Protein AF-A0A645ERB4-F1 (afdb_monomer)

Radius of gyration: 16.45 Å; Cα contacts (8 Å, |Δi|>4): 64; chains: 1; bounding box: 56×18×34 Å

Nearest PDB structures (foldseek):
  3ip4-assembly1_B  TM=8.276E-01  e=5.409E-05  Staphylococcus aureus subsp. aureus Mu50

Secondary structure (DSSP, 8-state):
-------HHHHHTTS----B--HHHHHHHHHHHHHH-HHHHHHHHTT-HHHHHHHHHHHHHHTTT-B-HHHHHHHHHHHHHH-

pLDDT: mean 82.72, std 17.73, ran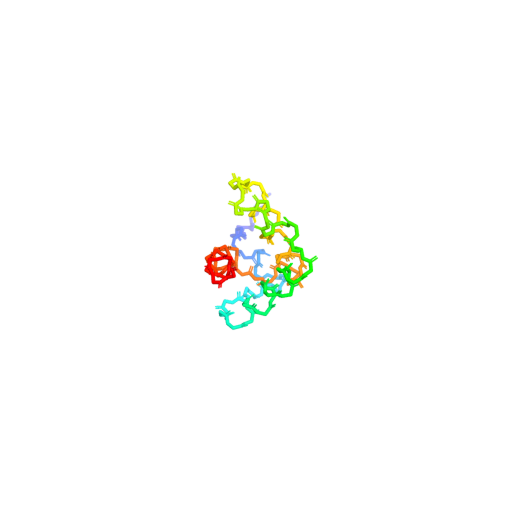ge [40.62, 96.5]

Structure (mmCIF, N/CA/C/O backbone):
data_AF-A0A645ERB4-F1
#
_entry.id   AF-A0A645ERB4-F1
#
loop_
_atom_site.group_PDB
_atom_site.id
_atom_site.type_symbol
_atom_site.label_atom_id
_atom_site.label_alt_id
_atom_site.label_comp_id
_atom_site.label_asym_id
_atom_site.label_entity_id
_atom_site.label_seq_id
_atom_site.pdbx_PDB_ins_code
_atom_site.Cartn_x
_atom_site.Cartn_y
_atom_site.Cartn_z
_atom_site.occupancy
_atom_site.B_iso_or_equiv
_atom_site.auth_seq_id
_atom_site.auth_comp_id
_atom_site.auth_asym_id
_atom_site.auth_atom_id
_atom_site.pdbx_PDB_model_num
ATOM 1 N N . MET A 1 1 ? 41.995 4.627 -16.387 1.00 40.62 1 MET A N 1
ATOM 2 C CA . MET A 1 1 ? 40.995 5.483 -17.057 1.00 40.62 1 MET A CA 1
ATOM 3 C C . MET A 1 1 ? 39.704 4.683 -17.157 1.00 40.62 1 MET A C 1
ATOM 5 O O . MET A 1 1 ? 39.623 3.801 -17.995 1.00 40.62 1 MET A O 1
ATOM 9 N N . LEU A 1 2 ? 38.766 4.891 -16.229 1.00 45.38 2 LEU A N 1
ATOM 10 C CA . LEU A 1 2 ? 37.424 4.296 -16.266 1.00 45.38 2 LEU A CA 1
ATOM 11 C C . LEU A 1 2 ? 36.489 5.368 -16.821 1.00 45.38 2 LEU A C 1
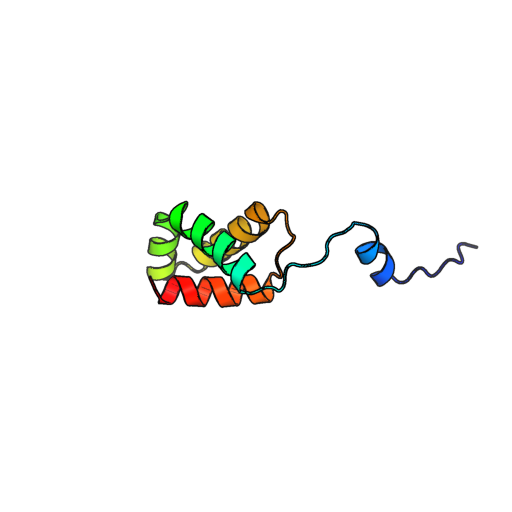ATOM 13 O O . LEU A 1 2 ? 35.977 6.206 -16.085 1.00 45.38 2 LEU A O 1
ATOM 17 N N . SER A 1 3 ? 36.381 5.396 -18.143 1.00 50.16 3 SER A N 1
ATOM 18 C CA . SER A 1 3 ? 35.601 6.375 -18.893 1.00 50.16 3 SER A CA 1
ATOM 19 C C . SER A 1 3 ? 34.389 5.687 -19.501 1.00 50.16 3 SER A C 1
ATOM 21 O O . SER A 1 3 ? 34.328 5.522 -20.707 1.00 50.16 3 SER A O 1
ATOM 23 N N . GLU A 1 4 ? 33.426 5.296 -18.671 1.00 51.06 4 GLU A N 1
ATOM 24 C CA . GLU A 1 4 ? 32.061 5.038 -19.132 1.00 51.06 4 GLU A CA 1
ATOM 25 C C . GLU A 1 4 ? 31.091 5.661 -18.133 1.00 51.06 4 GLU A C 1
ATOM 27 O O . GLU A 1 4 ? 30.699 5.072 -17.126 1.00 51.06 4 GLU A O 1
ATOM 32 N N . GLY A 1 5 ? 30.747 6.919 -18.410 1.00 51.66 5 GLY A N 1
ATOM 33 C CA . GLY A 1 5 ? 29.626 7.611 -17.795 1.00 51.66 5 GLY A CA 1
ATOM 34 C C . GLY A 1 5 ? 28.316 6.976 -18.251 1.00 51.66 5 GLY A C 1
ATOM 35 O O . GLY A 1 5 ? 27.648 7.493 -19.139 1.00 51.66 5 GLY A O 1
ATOM 36 N N . GLY A 1 6 ? 27.958 5.847 -17.646 1.00 46.53 6 GLY A N 1
ATOM 37 C CA . GLY A 1 6 ? 26.593 5.341 -17.656 1.00 46.53 6 GLY A CA 1
ATOM 38 C C . GLY A 1 6 ? 25.788 6.127 -16.630 1.00 46.53 6 GLY A C 1
ATOM 39 O O . GLY A 1 6 ? 26.058 6.054 -15.433 1.00 46.53 6 GLY A O 1
ATOM 40 N N . ASN A 1 7 ? 24.827 6.917 -17.093 1.00 50.41 7 ASN A N 1
ATOM 41 C CA . ASN A 1 7 ? 2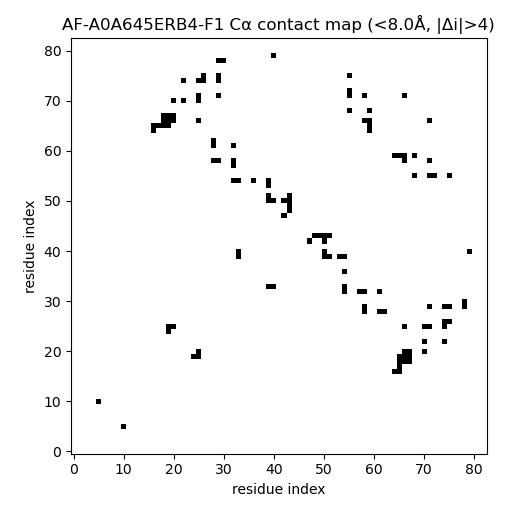3.903 7.652 -16.239 1.00 50.41 7 ASN A CA 1
ATOM 42 C C . ASN A 1 7 ? 23.245 6.656 -15.252 1.00 50.41 7 ASN A C 1
ATOM 44 O O . ASN A 1 7 ? 22.740 5.628 -15.707 1.00 50.41 7 ASN A O 1
ATOM 48 N N . PRO A 1 8 ? 23.192 6.904 -13.927 1.00 53.12 8 PRO A N 1
ATOM 49 C CA . PRO A 1 8 ? 22.541 5.994 -12.971 1.00 53.12 8 PRO A CA 1
ATOM 50 C C . PRO A 1 8 ? 21.076 5.682 -13.322 1.00 53.12 8 PRO A C 1
ATOM 52 O O . PRO A 1 8 ? 20.528 4.669 -12.894 1.00 53.12 8 PRO A O 1
ATOM 55 N N . LYS A 1 9 ? 20.452 6.540 -14.141 1.00 49.16 9 LYS A N 1
ATOM 56 C CA . LYS A 1 9 ? 19.113 6.338 -14.703 1.00 49.16 9 LYS A CA 1
ATOM 57 C C . LYS A 1 9 ? 19.009 5.132 -15.648 1.00 49.16 9 LYS A C 1
ATOM 59 O O . LYS A 1 9 ? 17.941 4.535 -15.717 1.00 49.16 9 LYS A O 1
ATOM 64 N N . ASP A 1 10 ? 20.090 4.724 -16.312 1.00 47.81 10 ASP A N 1
ATOM 65 C CA . ASP A 1 10 ? 20.052 3.669 -17.338 1.00 47.81 10 ASP A CA 1
ATOM 66 C C . ASP A 1 10 ? 20.174 2.246 -16.768 1.00 47.81 10 ASP A C 1
ATOM 68 O O . ASP A 1 10 ? 19.806 1.274 -17.432 1.00 47.81 10 ASP A O 1
ATOM 72 N N . ILE A 1 11 ? 20.628 2.096 -15.518 1.00 50.78 11 ILE A N 1
ATOM 73 C CA . ILE A 1 11 ? 20.709 0.7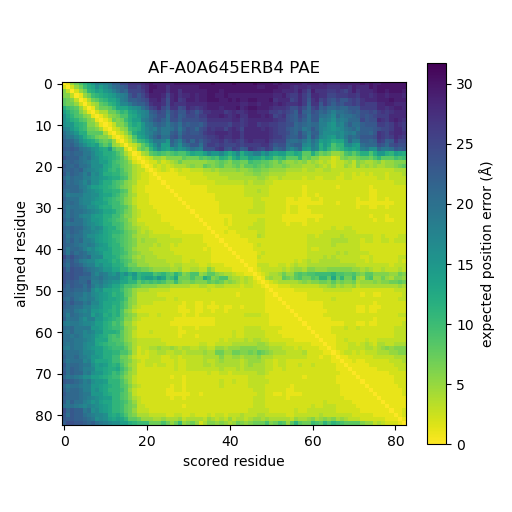86 -14.846 1.00 50.78 11 ILE A CA 1
ATOM 74 C C . ILE A 1 11 ? 19.338 0.361 -14.290 1.00 50.78 11 ILE A C 1
ATOM 76 O O . ILE A 1 11 ? 19.045 -0.832 -14.232 1.00 50.78 11 ILE A O 1
ATOM 80 N N . ALA A 1 12 ? 18.450 1.311 -13.978 1.00 52.09 12 ALA A N 1
ATOM 81 C CA . ALA A 1 12 ? 17.083 1.011 -13.541 1.00 52.09 12 ALA A CA 1
ATOM 82 C C . ALA A 1 12 ? 16.199 0.456 -14.678 1.00 52.09 12 ALA A C 1
ATOM 84 O O . ALA A 1 12 ? 15.336 -0.385 -14.435 1.00 52.09 12 ALA A O 1
ATOM 85 N N . SER A 1 13 ? 16.453 0.856 -15.929 1.00 47.94 13 SER A N 1
ATOM 86 C CA . SER A 1 13 ? 15.669 0.420 -17.097 1.00 47.94 13 SER A CA 1
ATOM 87 C C . SER A 1 13 ? 16.016 -0.984 -17.613 1.00 47.94 13 SER A C 1
ATOM 89 O O . SER A 1 13 ? 15.277 -1.528 -18.430 1.00 47.94 13 SER A O 1
ATOM 91 N N . LYS A 1 14 ? 17.114 -1.607 -17.157 1.00 44.81 14 LYS A N 1
ATOM 92 C CA . LYS A 1 14 ? 17.584 -2.909 -17.678 1.00 44.81 14 LYS A CA 1
ATOM 93 C C . LYS A 1 14 ? 17.067 -4.142 -16.927 1.00 44.81 14 LYS A C 1
ATOM 95 O O . LYS A 1 14 ? 17.298 -5.257 -17.382 1.00 44.81 14 LYS A O 1
ATOM 100 N N . LEU A 1 15 ? 16.323 -3.963 -15.833 1.00 49.16 15 LEU A N 1
ATOM 101 C CA . LEU A 1 15 ? 15.716 -5.051 -15.053 1.00 49.16 15 LEU A CA 1
ATOM 102 C C . LEU A 1 15 ? 14.177 -5.053 -15.133 1.00 49.16 15 LEU A C 1
ATOM 104 O O . LEU A 1 15 ? 13.523 -5.324 -14.148 1.00 49.16 15 LEU A O 1
ATOM 108 N N . GLY A 1 16 ? 13.560 -4.751 -16.279 1.00 47.34 16 GLY A N 1
AT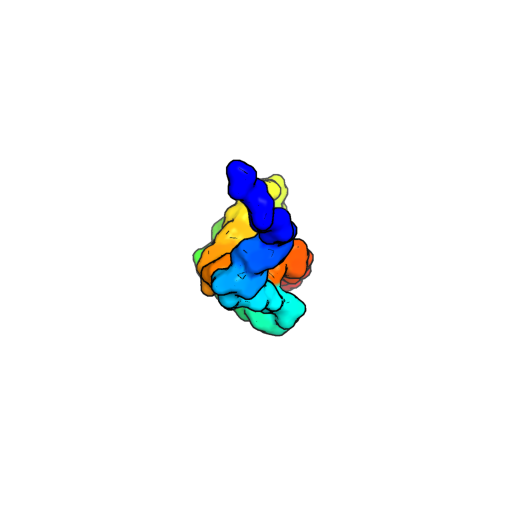OM 109 C CA . GLY A 1 16 ? 12.178 -5.185 -16.571 1.00 47.34 16 GLY A CA 1
ATOM 110 C C . GLY A 1 16 ? 11.036 -4.742 -15.630 1.00 47.34 16 GLY A C 1
ATOM 111 O O . GLY A 1 16 ? 9.957 -5.328 -15.695 1.00 47.34 16 GLY A O 1
ATOM 112 N N . TYR A 1 17 ? 11.215 -3.732 -14.776 1.00 55.41 17 TYR A N 1
ATOM 113 C CA . TYR A 1 17 ? 10.152 -3.227 -13.898 1.00 55.41 17 TYR A CA 1
ATOM 114 C C . TYR A 1 17 ? 9.442 -2.040 -14.550 1.00 55.41 17 TYR A C 1
ATOM 116 O O . TYR A 1 17 ? 9.643 -0.887 -14.173 1.00 55.41 17 TYR A O 1
ATOM 124 N N . ALA A 1 18 ? 8.604 -2.312 -15.551 1.00 67.44 18 ALA A N 1
ATOM 125 C CA . ALA A 1 18 ? 7.586 -1.338 -15.923 1.00 67.44 18 ALA A CA 1
ATOM 126 C C . ALA A 1 18 ? 6.639 -1.192 -14.723 1.00 67.44 18 ALA A C 1
ATOM 128 O O . ALA A 1 18 ? 6.037 -2.178 -14.292 1.00 67.44 18 ALA A O 1
ATOM 129 N N . LEU A 1 19 ? 6.556 0.011 -14.148 1.00 77.69 19 LEU A N 1
ATOM 130 C CA . LEU A 1 19 ? 5.619 0.259 -13.061 1.00 77.69 19 LEU A CA 1
ATOM 131 C C . LEU A 1 19 ? 4.186 0.161 -13.603 1.00 77.69 19 LEU A C 1
ATOM 133 O O . LEU A 1 19 ? 3.834 0.827 -14.578 1.00 77.69 19 LEU A O 1
ATOM 137 N N . ILE A 1 20 ? 3.358 -0.645 -12.950 1.00 83.94 20 ILE A N 1
ATOM 138 C CA . ILE A 1 20 ? 1.909 -0.641 -13.078 1.00 83.94 20 ILE A CA 1
ATOM 139 C C . ILE A 1 20 ? 1.435 0.716 -12.559 1.00 83.94 20 ILE A C 1
ATOM 141 O O . ILE A 1 20 ? 1.587 1.044 -11.378 1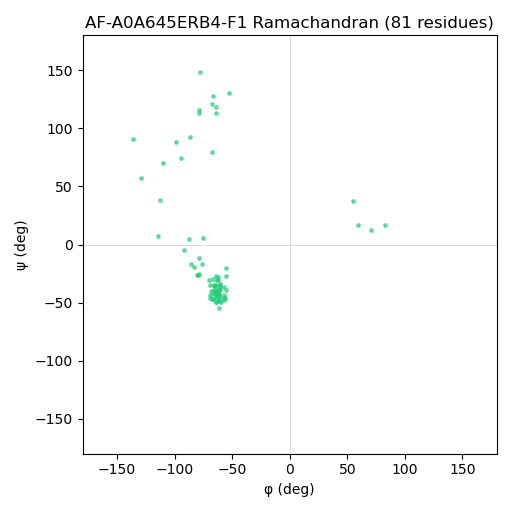.00 83.94 20 ILE A O 1
ATOM 145 N N . ASN A 1 21 ? 0.899 1.507 -13.485 1.00 84.44 21 ASN A N 1
ATOM 146 C CA . ASN A 1 21 ? 0.262 2.797 -13.226 1.00 84.44 21 ASN A CA 1
ATOM 147 C C . ASN A 1 21 ? -1.240 2.756 -13.544 1.00 84.44 21 ASN A C 1
ATOM 149 O O . ASN A 1 21 ? -1.884 3.797 -13.558 1.00 84.44 21 ASN A O 1
ATOM 153 N N . ASP A 1 22 ? -1.780 1.574 -13.848 1.00 89.31 22 ASP A N 1
ATOM 154 C CA . ASP A 1 22 ? -3.207 1.394 -14.070 1.00 89.31 22 ASP A CA 1
ATOM 155 C C . ASP A 1 22 ? -3.926 1.323 -12.718 1.00 89.31 22 ASP A C 1
ATOM 157 O O . ASP A 1 22 ? -3.692 0.409 -11.920 1.00 89.31 22 ASP A O 1
ATOM 161 N N . ASP A 1 23 ? -4.793 2.303 -12.459 1.00 91.62 23 ASP A N 1
ATOM 162 C CA . ASP A 1 23 ? -5.564 2.392 -11.219 1.00 91.62 23 ASP A CA 1
ATOM 163 C C . ASP A 1 23 ? -6.369 1.110 -10.965 1.00 91.62 23 ASP A C 1
ATOM 165 O O . ASP A 1 23 ? -6.429 0.639 -9.832 1.00 91.62 23 ASP A O 1
ATOM 169 N N . SER A 1 24 ? -6.949 0.498 -12.003 1.00 92.50 24 SER A N 1
ATOM 170 C CA . SER A 1 24 ? -7.793 -0.692 -11.857 1.00 92.50 24 SER A CA 1
ATOM 171 C C . SER A 1 24 ? -6.997 -1.931 -11.446 1.00 92.50 24 SER A C 1
ATOM 173 O O . SER A 1 24 ? -7.483 -2.742 -10.655 1.00 92.50 24 SER A O 1
ATOM 175 N N . GLU A 1 25 ? -5.759 -2.075 -11.924 1.00 92.38 25 GLU A N 1
ATOM 176 C CA . GLU A 1 25 ? -4.856 -3.131 -11.464 1.00 92.38 25 GLU A CA 1
ATOM 177 C C . GLU A 1 25 ? -4.402 -2.897 -10.024 1.00 92.38 25 GLU A C 1
ATOM 179 O O . GLU A 1 25 ? -4.421 -3.824 -9.213 1.00 92.38 25 GLU A O 1
ATOM 184 N N . ILE A 1 26 ? -4.055 -1.658 -9.672 1.00 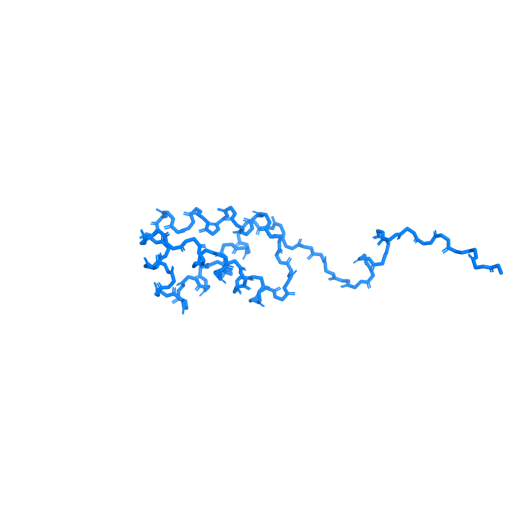93.00 26 ILE A N 1
ATOM 185 C CA . ILE A 1 26 ? -3.630 -1.316 -8.310 1.00 93.00 26 I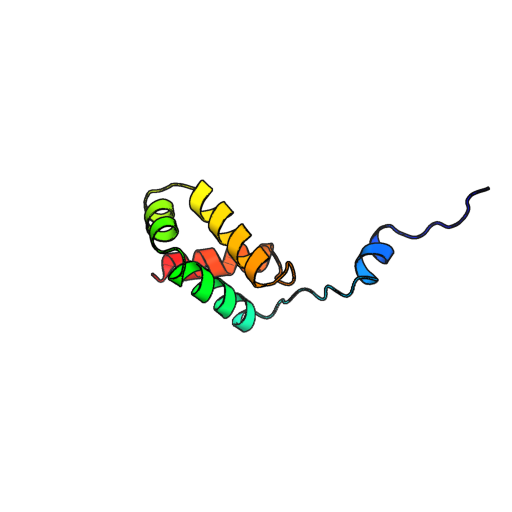LE A CA 1
ATOM 186 C C . ILE A 1 26 ? -4.778 -1.534 -7.318 1.00 93.00 26 ILE A C 1
ATOM 188 O O . ILE A 1 26 ? -4.558 -2.115 -6.256 1.00 93.00 26 ILE A O 1
ATOM 192 N N . VAL A 1 27 ? -6.010 -1.156 -7.678 1.00 95.06 27 VAL A N 1
ATOM 193 C CA . VAL A 1 27 ? -7.222 -1.392 -6.875 1.00 95.06 27 VAL A CA 1
ATOM 194 C C . VAL A 1 27 ? -7.421 -2.881 -6.576 1.00 95.06 27 VAL A C 1
ATOM 196 O O . VAL A 1 27 ? -7.845 -3.219 -5.472 1.00 95.06 27 VAL A O 1
ATOM 199 N N . LYS A 1 28 ? -7.095 -3.789 -7.506 1.00 95.75 28 LYS A N 1
ATOM 200 C CA . LYS A 1 28 ? -7.197 -5.240 -7.256 1.00 95.75 28 LYS A CA 1
ATOM 201 C C . LYS A 1 28 ? -6.238 -5.685 -6.155 1.00 95.75 28 LYS A C 1
ATOM 203 O O . LYS A 1 28 ? -6.684 -6.311 -5.198 1.00 95.75 28 LYS A O 1
ATOM 208 N N . PHE A 1 29 ? -4.962 -5.303 -6.245 1.00 95.62 29 PHE A N 1
ATOM 209 C CA . PHE A 1 29 ? -3.974 -5.627 -5.208 1.00 95.62 29 PHE A CA 1
ATOM 210 C C . PHE A 1 29 ? -4.316 -4.981 -3.862 1.00 95.62 29 PHE A C 1
ATOM 212 O O . PHE A 1 29 ? -4.151 -5.600 -2.813 1.00 95.62 29 PHE A O 1
ATOM 219 N N . VAL A 1 30 ? -4.808 -3.739 -3.880 1.00 96.00 30 VAL A N 1
ATOM 220 C CA . VAL A 1 30 ? -5.274 -3.035 -2.679 1.00 96.00 30 VAL A CA 1
ATOM 221 C C . VAL A 1 30 ? -6.416 -3.801 -2.021 1.00 96.00 30 VAL A C 1
ATOM 223 O O . VAL A 1 30 ? -6.344 -4.070 -0.826 1.00 96.00 30 VAL A O 1
ATOM 226 N N . ASN A 1 31 ? -7.439 -4.196 -2.780 1.00 96.06 31 ASN A N 1
ATOM 227 C CA . ASN A 1 31 ? -8.573 -4.939 -2.235 1.00 96.06 31 ASN A CA 1
ATOM 228 C C . ASN A 1 31 ? -8.167 -6.305 -1.686 1.00 96.06 31 ASN A C 1
ATOM 230 O O . ASN A 1 31 ? -8.554 -6.629 -0.569 1.00 96.06 31 ASN A O 1
ATOM 234 N N . GLU A 1 32 ? -7.323 -7.048 -2.403 1.00 95.75 32 GLU A N 1
ATOM 235 C CA . GLU A 1 32 ? -6.786 -8.327 -1.928 1.00 95.75 32 GLU A CA 1
ATOM 236 C C . GLU A 1 32 ? -6.062 -8.170 -0.582 1.00 95.75 32 GLU A C 1
ATOM 238 O O . GLU A 1 32 ? -6.304 -8.921 0.363 1.00 95.75 32 GLU A O 1
ATOM 243 N N . VAL A 1 33 ? -5.213 -7.146 -0.458 1.00 96.50 33 VAL A N 1
ATOM 244 C CA . VAL A 1 33 ? -4.491 -6.862 0.787 1.00 96.50 33 VAL A CA 1
ATOM 245 C C . VAL A 1 33 ? -5.438 -6.431 1.903 1.00 96.50 33 VAL A C 1
ATOM 247 O O . VAL A 1 33 ? -5.266 -6.875 3.037 1.00 96.50 33 VAL A O 1
ATOM 250 N N . LEU A 1 34 ? -6.427 -5.584 1.621 1.00 95.31 34 LEU A N 1
ATOM 251 C CA . LEU A 1 34 ? -7.406 -5.148 2.617 1.00 95.31 34 LEU A CA 1
ATOM 252 C C . LEU A 1 34 ? -8.252 -6.324 3.124 1.00 95.31 34 LEU A C 1
ATOM 254 O O . LEU A 1 34 ? -8.429 -6.465 4.334 1.00 95.31 34 LEU A O 1
ATOM 258 N N . ASP A 1 35 ? -8.705 -7.198 2.226 1.00 95.75 35 ASP A N 1
ATOM 259 C CA . ASP A 1 35 ? -9.487 -8.391 2.565 1.00 95.75 35 ASP A CA 1
ATOM 260 C C . ASP A 1 35 ? -8.665 -9.401 3.380 1.00 95.75 35 ASP A C 1
ATOM 262 O O . ASP A 1 35 ? -9.181 -10.014 4.315 1.00 95.75 35 ASP A O 1
ATOM 266 N N . ALA A 1 36 ? -7.365 -9.523 3.094 1.00 96.00 36 ALA A N 1
ATOM 267 C CA . ALA A 1 36 ? -6.449 -10.372 3.852 1.00 96.00 36 ALA A CA 1
ATOM 268 C C . ALA A 1 36 ? -6.018 -9.775 5.209 1.00 96.00 36 ALA A C 1
ATOM 270 O O . ALA A 1 36 ? -5.506 -10.504 6.059 1.00 96.00 36 ALA A O 1
ATOM 271 N N . ASN A 1 37 ? -6.198 -8.466 5.433 1.00 95.19 37 ASN A N 1
ATOM 272 C CA . ASN A 1 37 ? -5.702 -7.758 6.622 1.00 95.19 37 ASN A CA 1
ATOM 273 C C . ASN A 1 37 ? -6.792 -6.917 7.322 1.00 95.19 37 ASN A C 1
ATOM 275 O O . ASN A 1 37 ? -6.592 -5.719 7.559 1.00 95.19 37 ASN A O 1
ATOM 279 N N . PRO A 1 38 ? -7.925 -7.514 7.743 1.00 94.00 38 PRO A N 1
ATOM 280 C CA . PRO A 1 38 ? -9.029 -6.769 8.355 1.00 94.00 38 PRO A CA 1
ATOM 281 C C . PRO A 1 38 ? -8.616 -6.041 9.644 1.00 94.00 38 PRO A C 1
ATOM 283 O O . PRO A 1 38 ? -9.066 -4.926 9.903 1.00 94.00 38 PRO A O 1
ATOM 286 N N . GLN A 1 39 ? -7.701 -6.619 10.431 1.00 92.88 39 GLN A N 1
ATOM 287 C CA . GLN A 1 39 ? -7.208 -5.990 11.659 1.00 92.88 39 GLN A CA 1
ATOM 288 C C . GLN A 1 39 ? -6.430 -4.696 11.381 1.00 92.88 39 GLN A C 1
ATOM 290 O O . GLN A 1 39 ? -6.557 -3.728 12.129 1.00 92.88 39 GLN A O 1
ATOM 295 N N . SER A 1 40 ? -5.670 -4.640 10.284 1.00 93.06 40 SER A N 1
ATOM 296 C CA . SER A 1 40 ? -4.931 -3.438 9.887 1.00 93.06 40 SER A CA 1
ATOM 297 C C . SER A 1 40 ? -5.865 -2.295 9.482 1.00 93.06 40 SER A C 1
ATOM 299 O O . SER A 1 40 ? -5.534 -1.134 9.709 1.00 93.06 40 SER A O 1
ATOM 301 N N . ILE A 1 41 ? -7.052 -2.606 8.949 1.00 92.81 41 ILE A N 1
ATOM 302 C CA . ILE A 1 41 ? -8.095 -1.609 8.662 1.00 92.81 41 ILE A CA 1
ATOM 303 C C . ILE A 1 41 ? -8.624 -1.008 9.966 1.00 92.81 41 ILE A C 1
ATOM 305 O O . ILE A 1 41 ? -8.722 0.213 10.091 1.00 92.81 41 ILE A O 1
ATOM 309 N N . VAL A 1 42 ? -8.937 -1.854 10.953 1.00 92.81 42 VAL A N 1
ATOM 310 C CA . VAL A 1 42 ? -9.400 -1.409 12.279 1.00 92.81 42 VAL A CA 1
ATOM 311 C C . VAL A 1 42 ? -8.336 -0.552 12.961 1.00 92.81 42 VAL A C 1
ATOM 313 O O . VAL A 1 42 ? -8.640 0.524 13.470 1.00 92.81 42 VAL A O 1
ATOM 316 N N . ASP A 1 43 ? -7.080 -0.991 12.922 1.00 92.19 43 ASP A N 1
ATOM 317 C CA . ASP A 1 43 ? -5.949 -0.261 13.487 1.00 92.19 43 ASP A CA 1
ATOM 318 C C . ASP A 1 43 ? -5.746 1.105 12.820 1.00 92.19 43 ASP A C 1
ATOM 320 O O . ASP A 1 43 ? -5.538 2.101 13.516 1.00 92.19 43 ASP A O 1
ATOM 324 N N . PHE A 1 44 ? -5.860 1.174 11.491 1.00 92.00 44 PHE A N 1
ATOM 325 C CA . PHE A 1 44 ? -5.813 2.432 10.749 1.00 92.00 44 PHE A CA 1
ATOM 326 C C . PHE A 1 44 ? -6.949 3.377 11.166 1.00 92.00 44 PHE A C 1
ATOM 328 O O . PHE A 1 44 ? -6.692 4.534 11.496 1.00 92.00 44 PHE A O 1
ATOM 335 N N . LYS A 1 45 ? -8.191 2.877 11.240 1.00 88.00 45 LYS A N 1
ATOM 336 C CA . LYS A 1 45 ? -9.353 3.653 11.714 1.00 88.00 45 LYS A CA 1
ATOM 337 C C . LYS A 1 45 ? -9.205 4.103 13.172 1.00 88.00 45 LYS A C 1
ATOM 339 O O . LYS A 1 45 ? -9.724 5.150 13.541 1.00 88.00 45 LYS A O 1
ATOM 344 N N . GLY A 1 46 ? -8.460 3.351 13.982 1.00 89.81 46 GLY A N 1
ATOM 345 C CA . GLY A 1 46 ? -8.072 3.715 15.346 1.00 89.81 46 GLY A CA 1
ATOM 346 C C . GLY A 1 46 ? -6.956 4.764 15.441 1.00 89.81 46 GLY A C 1
ATOM 347 O O . GLY A 1 46 ? -6.486 5.030 16.546 1.00 89.81 46 GLY A O 1
ATOM 348 N N . GLY A 1 47 ? -6.503 5.337 14.319 1.00 86.12 47 GLY A N 1
ATOM 349 C CA . GLY A 1 47 ? -5.465 6.370 14.276 1.00 86.12 47 GLY A CA 1
ATOM 350 C C . GLY A 1 47 ? -4.034 5.830 14.327 1.00 86.12 47 GLY A C 1
ATOM 351 O O . GLY A 1 47 ? -3.104 6.571 14.639 1.00 86.12 47 GLY A O 1
ATOM 352 N N . LYS A 1 48 ? -3.820 4.533 14.059 1.00 85.88 48 LYS A N 1
ATOM 353 C CA . LYS A 1 48 ? -2.468 3.961 14.001 1.00 85.88 48 LYS A CA 1
ATOM 354 C C . LYS A 1 48 ? -1.884 4.130 12.600 1.00 85.88 48 LYS A C 1
ATOM 356 O O . LYS A 1 48 ? -1.987 3.232 11.766 1.00 85.88 48 LYS A O 1
ATOM 361 N N . ASP A 1 49 ? -1.156 5.220 12.382 1.00 83.06 49 ASP A N 1
ATOM 362 C CA . ASP A 1 49 ? -0.490 5.520 11.100 1.00 83.06 49 ASP A CA 1
ATOM 363 C C . ASP A 1 49 ? 0.448 4.401 10.610 1.00 83.06 49 ASP A C 1
ATOM 365 O O . ASP A 1 49 ? 0.626 4.193 9.409 1.00 83.06 49 ASP A O 1
ATOM 369 N N . ARG A 1 50 ? 1.008 3.602 11.530 1.00 89.50 50 ARG A N 1
ATOM 370 C CA . ARG A 1 50 ? 1.845 2.440 11.178 1.00 89.50 50 ARG A CA 1
ATOM 371 C C . ARG A 1 50 ? 1.086 1.372 10.387 1.00 89.50 50 ARG A C 1
ATOM 373 O O . ARG A 1 50 ? 1.698 0.689 9.569 1.00 89.50 50 ARG A O 1
ATOM 380 N N . ALA A 1 51 ? -0.222 1.228 10.613 1.00 92.56 51 ALA A N 1
ATOM 381 C CA . ALA A 1 51 ? -1.044 0.262 9.891 1.00 92.56 51 ALA A CA 1
ATOM 382 C C . ALA A 1 51 ? -1.144 0.617 8.402 1.00 92.56 51 ALA A C 1
ATOM 384 O O . ALA A 1 51 ? -1.100 -0.273 7.556 1.00 92.56 51 ALA A O 1
ATOM 385 N N . PHE A 1 52 ? -1.176 1.912 8.072 1.00 93.62 52 PHE A N 1
ATOM 386 C CA . PHE A 1 52 ? -1.168 2.370 6.685 1.00 93.62 52 PHE A CA 1
ATOM 387 C C . PHE A 1 52 ? 0.132 1.985 5.969 1.00 93.62 52 PHE A C 1
ATOM 389 O O . PHE A 1 52 ? 0.095 1.365 4.910 1.00 93.62 52 PHE A O 1
ATOM 396 N N . GLY A 1 53 ? 1.289 2.276 6.575 1.00 92.75 53 GLY A N 1
ATOM 397 C CA . GLY A 1 53 ? 2.589 1.910 6.002 1.00 92.75 53 GLY A CA 1
ATOM 398 C C . GLY A 1 53 ? 2.763 0.396 5.826 1.00 92.75 53 GLY A C 1
ATOM 399 O O . GLY A 1 53 ? 3.312 -0.053 4.820 1.00 92.75 53 GLY A O 1
ATOM 400 N N . PHE A 1 54 ? 2.238 -0.397 6.764 1.00 94.88 54 PHE A N 1
ATOM 401 C CA . PHE A 1 54 ? 2.197 -1.854 6.640 1.00 94.88 54 PHE A CA 1
ATOM 402 C C . PHE A 1 54 ? 1.372 -2.303 5.426 1.00 94.88 54 PHE A C 1
ATOM 404 O O . PHE A 1 54 ? 1.861 -3.097 4.624 1.00 94.88 54 PHE A O 1
ATOM 411 N N . LEU A 1 55 ? 0.161 -1.764 5.259 1.00 95.69 55 LEU A N 1
ATOM 412 C CA . LEU A 1 55 ? -0.717 -2.083 4.132 1.00 95.69 55 LEU A CA 1
ATOM 413 C C . LEU A 1 55 ? -0.080 -1.701 2.786 1.00 95.69 55 LEU A C 1
ATOM 415 O O . LEU A 1 55 ? -0.084 -2.518 1.869 1.00 95.69 55 LEU A O 1
ATOM 419 N N . VAL A 1 56 ? 0.555 -0.526 2.680 1.00 94.81 56 VAL A N 1
ATOM 420 C CA . VAL A 1 56 ? 1.318 -0.137 1.474 1.00 94.81 56 VAL A CA 1
ATOM 421 C C . VAL A 1 56 ? 2.405 -1.170 1.163 1.00 94.81 56 VAL A C 1
ATOM 423 O O . VAL A 1 56 ? 2.518 -1.625 0.024 1.00 94.81 56 VAL A O 1
ATOM 426 N N . GLY A 1 57 ? 3.170 -1.594 2.173 1.00 93.94 57 GLY A N 1
ATOM 427 C CA . GLY A 1 57 ? 4.201 -2.620 2.014 1.00 93.94 57 GLY A CA 1
ATOM 428 C C . GLY A 1 57 ? 3.645 -3.968 1.542 1.00 93.94 57 GLY A C 1
ATOM 429 O O . GLY A 1 57 ? 4.254 -4.614 0.689 1.00 93.94 57 GLY A O 1
ATOM 430 N N . GLN A 1 58 ? 2.472 -4.377 2.034 1.00 96.06 58 GLN A N 1
ATOM 431 C CA . GLN A 1 58 ? 1.802 -5.597 1.572 1.00 96.06 58 GLN A CA 1
ATOM 432 C C . GLN A 1 58 ? 1.359 -5.491 0.106 1.00 96.06 58 GLN A C 1
ATOM 434 O O . GLN A 1 58 ? 1.575 -6.434 -0.650 1.00 96.06 58 GLN A O 1
ATOM 439 N N . VAL A 1 59 ? 0.829 -4.343 -0.335 1.00 95.25 59 VAL A N 1
ATOM 440 C CA . VAL A 1 59 ? 0.443 -4.131 -1.747 1.00 95.25 59 VAL A CA 1
ATOM 441 C C . VAL A 1 59 ? 1.668 -4.155 -2.665 1.00 95.25 59 VAL A C 1
ATOM 443 O O . VAL A 1 59 ? 1.664 -4.790 -3.724 1.00 95.25 59 VAL A O 1
ATOM 446 N N . MET A 1 60 ? 2.765 -3.523 -2.242 1.00 91.44 60 MET A N 1
ATOM 447 C CA . MET A 1 60 ? 4.034 -3.593 -2.968 1.00 91.44 60 MET A CA 1
ATOM 448 C C . MET A 1 60 ? 4.563 -5.029 -3.042 1.00 91.44 60 MET A C 1
ATOM 450 O O . MET A 1 60 ? 5.076 -5.437 -4.080 1.00 91.44 60 MET A O 1
ATOM 454 N N . LYS A 1 61 ? 4.407 -5.825 -1.980 1.00 92.88 61 LYS A N 1
ATOM 455 C CA . LYS A 1 61 ? 4.800 -7.238 -1.979 1.00 92.88 61 LYS A CA 1
ATOM 456 C C . LYS A 1 61 ? 3.928 -8.080 -2.917 1.00 92.88 61 LYS A C 1
ATOM 458 O O . LYS A 1 61 ? 4.485 -8.836 -3.708 1.00 92.88 61 LYS A O 1
ATOM 463 N N . ALA A 1 62 ? 2.604 -7.930 -2.862 1.00 92.25 62 ALA A N 1
ATOM 464 C CA . ALA A 1 62 ? 1.651 -8.669 -3.699 1.00 92.25 62 ALA A CA 1
ATOM 465 C C . ALA A 1 62 ? 1.870 -8.409 -5.199 1.00 92.25 62 ALA A C 1
ATOM 467 O O . ALA A 1 62 ? 1.776 -9.312 -6.023 1.00 92.25 62 ALA A O 1
ATOM 468 N N . SER A 1 63 ? 2.263 -7.185 -5.547 1.00 90.38 63 SER A N 1
ATOM 469 C CA . SER A 1 63 ? 2.595 -6.804 -6.921 1.00 90.38 63 SER A CA 1
ATOM 470 C C . SER A 1 63 ? 4.053 -7.055 -7.321 1.00 90.38 63 SER A C 1
ATOM 472 O O . SER A 1 63 ? 4.459 -6.663 -8.414 1.00 90.38 63 SER A O 1
ATOM 474 N N . HIS A 1 64 ? 4.871 -7.678 -6.464 1.00 88.88 64 HIS A N 1
ATOM 475 C CA . HIS A 1 64 ? 6.310 -7.879 -6.692 1.00 88.88 64 HIS A CA 1
ATOM 476 C C . HIS A 1 64 ? 7.082 -6.578 -6.985 1.00 88.88 64 HIS A C 1
ATOM 478 O O . HIS A 1 64 ? 7.981 -6.548 -7.825 1.00 88.88 64 HIS A O 1
ATOM 484 N N . GLY A 1 65 ? 6.708 -5.486 -6.319 1.00 87.44 65 GLY A N 1
ATOM 485 C CA . GLY A 1 65 ? 7.312 -4.166 -6.500 1.00 87.44 65 GLY A CA 1
ATOM 486 C C . GLY A 1 65 ? 6.974 -3.513 -7.838 1.00 87.44 65 GLY A C 1
ATOM 487 O O . GLY A 1 65 ? 7.614 -2.532 -8.207 1.00 87.44 65 GLY A O 1
ATOM 488 N N . LYS A 1 66 ? 5.992 -4.048 -8.574 1.00 87.38 66 LYS A N 1
ATOM 489 C CA . LYS A 1 66 ? 5.601 -3.515 -9.880 1.00 87.38 66 LYS A CA 1
ATOM 490 C C . LYS A 1 66 ? 4.634 -2.346 -9.773 1.00 87.38 66 LYS A C 1
ATOM 492 O O . LYS A 1 66 ? 4.532 -1.610 -10.732 1.00 87.38 66 LYS A O 1
ATOM 497 N N . VAL A 1 67 ? 3.926 -2.130 -8.668 1.00 90.31 67 VAL A N 1
ATOM 498 C CA . VAL A 1 67 ? 3.017 -0.971 -8.550 1.00 90.31 67 VAL A CA 1
ATOM 499 C C . VAL A 1 67 ? 3.757 0.328 -8.259 1.00 90.31 67 VAL A C 1
ATOM 501 O O . VAL A 1 67 ? 4.762 0.352 -7.548 1.00 90.31 67 VAL A O 1
ATOM 504 N N . ASN A 1 68 ? 3.210 1.439 -8.749 1.00 87.81 68 ASN A N 1
ATOM 505 C CA . ASN A 1 68 ? 3.664 2.772 -8.374 1.00 87.81 68 ASN A CA 1
ATOM 506 C C . ASN A 1 68 ? 3.333 3.071 -6.888 1.00 87.81 68 ASN A C 1
ATOM 508 O O . ASN A 1 68 ? 2.152 3.082 -6.525 1.00 87.81 68 ASN A O 1
ATOM 512 N N . PRO A 1 69 ? 4.324 3.368 -6.020 1.00 87.19 69 PRO A N 1
ATOM 513 C CA . PRO A 1 69 ? 4.088 3.595 -4.588 1.00 87.19 69 PRO A CA 1
ATOM 514 C C . PRO A 1 69 ? 3.214 4.816 -4.271 1.00 87.19 69 PRO A C 1
ATOM 516 O O . PRO A 1 69 ? 2.422 4.789 -3.324 1.00 87.19 69 PRO A O 1
ATOM 519 N N . ALA A 1 70 ? 3.335 5.888 -5.062 1.00 89.69 70 ALA A N 1
ATOM 520 C CA . ALA A 1 70 ? 2.562 7.111 -4.857 1.00 89.69 70 ALA A CA 1
ATOM 521 C C . ALA A 1 70 ? 1.081 6.870 -5.174 1.00 89.69 70 ALA A C 1
ATOM 523 O O . ALA A 1 70 ? 0.203 7.213 -4.382 1.00 89.69 70 ALA A O 1
ATOM 524 N N . LEU A 1 71 ? 0.817 6.203 -6.300 1.00 91.50 71 LEU A N 1
ATOM 525 C CA . LEU A 1 71 ? -0.536 5.853 -6.722 1.00 91.50 71 LEU A CA 1
ATOM 526 C C . LEU A 1 71 ? -1.166 4.804 -5.797 1.00 91.50 71 LEU A C 1
ATOM 528 O O . LEU A 1 71 ? -2.318 4.948 -5.398 1.00 91.50 71 LEU A O 1
ATOM 532 N N . THR A 1 72 ? -0.377 3.820 -5.358 1.00 93.81 72 THR A N 1
ATOM 533 C CA . THR A 1 72 ? -0.790 2.818 -4.362 1.00 93.81 72 THR A CA 1
ATOM 534 C C . THR A 1 72 ? -1.246 3.472 -3.066 1.00 93.81 72 THR A C 1
ATOM 536 O O . THR A 1 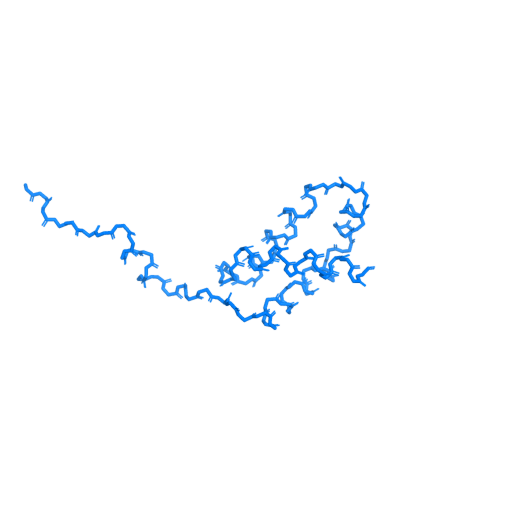72 ? -2.317 3.150 -2.566 1.00 93.81 72 THR A O 1
ATOM 539 N N . SER A 1 73 ? -0.470 4.420 -2.535 1.00 93.81 73 SER A N 1
ATOM 540 C CA . SER A 1 73 ? -0.825 5.119 -1.294 1.00 93.81 73 SER A CA 1
ATOM 541 C C . SER A 1 73 ? -2.128 5.909 -1.447 1.00 93.81 73 SER A C 1
ATOM 543 O O . SER A 1 73 ? -2.978 5.882 -0.556 1.00 93.81 73 SER A O 1
ATOM 545 N N . LYS A 1 74 ? -2.315 6.578 -2.592 1.00 95.06 74 LYS A N 1
ATOM 546 C CA . LYS A 1 74 ? -3.546 7.315 -2.899 1.00 95.06 74 LYS A CA 1
ATOM 547 C C . LYS A 1 74 ? -4.760 6.380 -2.940 1.00 95.06 74 LYS A C 1
ATOM 549 O O . LYS A 1 74 ? -5.715 6.610 -2.203 1.00 95.06 74 LYS A O 1
ATOM 554 N N . ILE A 1 75 ? -4.699 5.322 -3.748 1.00 95.69 75 ILE A N 1
ATOM 555 C CA . ILE A 1 75 ? -5.799 4.362 -3.922 1.00 95.69 75 ILE A CA 1
ATOM 556 C C . ILE A 1 75 ? -6.104 3.643 -2.606 1.00 95.69 75 ILE A C 1
ATOM 558 O O . ILE A 1 75 ? -7.258 3.560 -2.207 1.00 95.69 75 ILE A O 1
ATOM 562 N N . LEU A 1 76 ? -5.082 3.189 -1.877 1.00 95.56 76 LEU A N 1
ATOM 563 C CA . LEU A 1 76 ? -5.257 2.542 -0.577 1.00 95.56 76 LEU A CA 1
ATOM 564 C C . LEU A 1 76 ? -6.000 3.442 0.418 1.00 95.56 76 LEU A C 1
ATOM 566 O O . LEU A 1 76 ? -6.897 2.977 1.117 1.00 95.56 76 LEU A O 1
ATOM 570 N N . MET A 1 77 ? -5.645 4.728 0.480 1.00 94.25 77 MET A N 1
ATOM 571 C CA . MET A 1 77 ? -6.336 5.699 1.331 1.00 94.25 77 MET A CA 1
ATOM 572 C C . MET A 1 77 ? -7.798 5.893 0.902 1.00 94.25 77 MET A C 1
ATOM 574 O O . MET A 1 77 ? -8.673 6.018 1.757 1.00 94.25 77 MET A O 1
ATOM 578 N N . GLU A 1 78 ? -8.078 5.934 -0.402 1.00 94.62 78 GLU A N 1
ATOM 579 C CA . GLU A 1 78 ? -9.447 6.028 -0.921 1.00 94.62 78 GLU A CA 1
ATOM 580 C C . GLU A 1 78 ? -10.273 4.782 -0.566 1.00 94.62 78 GLU A C 1
ATOM 582 O O . GLU A 1 78 ? -11.374 4.920 -0.034 1.00 94.62 78 GLU A O 1
ATOM 587 N N . GLU A 1 79 ? -9.728 3.580 -0.755 1.00 94.19 79 GLU A N 1
ATOM 588 C CA . GLU A 1 79 ? -10.406 2.319 -0.427 1.00 94.19 79 GLU A CA 1
ATOM 589 C C . GLU A 1 79 ? -10.644 2.157 1.082 1.00 94.19 79 GLU A C 1
ATOM 591 O O . GLU A 1 79 ? -11.729 1.753 1.504 1.00 94.19 79 GLU A O 1
ATOM 596 N N . LEU A 1 80 ? -9.683 2.556 1.922 1.00 91.62 80 LEU A N 1
ATOM 597 C CA . LEU A 1 80 ? -9.843 2.559 3.381 1.00 91.62 80 LEU A CA 1
ATOM 598 C C . LEU A 1 80 ? -10.949 3.507 3.867 1.00 91.62 80 LEU A C 1
ATOM 600 O O . LEU A 1 80 ? -11.555 3.234 4.898 1.00 91.62 80 LEU A O 1
ATOM 604 N N . LYS A 1 81 ? -11.205 4.613 3.152 1.00 88.75 81 LYS A N 1
ATOM 605 C CA . LYS A 1 81 ? -12.296 5.558 3.462 1.00 88.75 81 LYS A CA 1
ATOM 606 C C . LYS A 1 81 ? -13.666 5.074 2.985 1.00 88.75 81 LYS A C 1
ATOM 608 O O . LYS A 1 81 ? -14.675 5.532 3.513 1.00 88.75 81 LYS A O 1
ATOM 613 N N . ARG A 1 82 ? -13.708 4.218 1.959 1.00 89.06 82 ARG A N 1
ATOM 614 C CA . ARG A 1 82 ? -14.950 3.640 1.413 1.00 89.06 82 ARG A CA 1
ATOM 615 C C . ARG A 1 82 ? -15.476 2.475 2.254 1.00 89.06 82 ARG A C 1
ATOM 617 O O . ARG A 1 82 ? -16.673 2.206 2.213 1.00 89.06 82 ARG A O 1
ATOM 624 N N . ARG A 1 83 ? -14.588 1.794 2.978 1.00 81.81 83 ARG A N 1
ATOM 625 C CA . ARG A 1 83 ? -14.903 0.715 3.925 1.00 81.81 83 ARG A CA 1
ATOM 626 C C . ARG A 1 83 ? -15.188 1.264 5.315 1.00 81.81 83 ARG A C 1
ATOM 628 O O . ARG A 1 83 ? -15.829 0.563 6.124 1.00 81.81 83 ARG A O 1
#

InterPro domains:
  IPR003789 Aspartyl/glutamyl-tRNA amidotransferase subunit B-like [SSF89095] (5-80)
  IPR017959 Aspartyl/glutamyl-tRNA(Asn/Gln) amidotransferase, subunit B /E [PTHR11659] (3-82)
  IPR018027 Asn/Gln amidotransferase [PF02637] (1-80)
  IPR018027 Asn/Gln amidotransferase [SM00845] (1-80)
  IPR023168 Aspartyl/glutamyl-tRNA(Asn/Gln) amidotransferase, C-terminal, domain 2 [G3DSA:1.10.10.410] (20-83)

Foldseek 3Di:
DPPDPDPPVVVVVPPPQQAPPDLVVLLVLLVVLCVVCVVLLVCVVVVNVVSLVVSLVSSCVSVVNNHDSVSSSVSNVVVSVVD

Organism: NCBI:txid1076179

Solvent-accessible surface area (backbone atoms only — not comparable to full-atom values): 4964 Å² total; per-residue (Å²): 135,90,86,73,91,70,58,80,73,60,66,66,70,72,67,79,67,72,61,48,79,51,63,71,62,49,50,50,45,40,49,54,47,47,73,75,34,58,65,44,53,52,40,35,76,70,69,36,67,66,33,51,58,50,51,51,51,48,33,34,56,78,49,73,64,24,52,38,67,71,59,47,50,52,51,45,54,52,54,63,71,75,104

Sequence (83 aa):
MLSEGGNPKDIASKLGYALINDDSEIVKFVNEVLDANPQSIVDFKGGKDRAFGFLVGQVMKASHGKVNPALTSKILMEELKRR

Mean predicted aligned error: 8.69 Å